Protein AF-A0AAD1RQJ6-F1 (afdb_monomer_lite)

pLDDT: mean 79.72, std 18.15, range [41.72, 95.56]

Foldseek 3Di:
DVVVVLVVVLVVCVVVVHDNDDSVVSVVVVVCVVCLVVLCVCLVPVVPPDPVVNVVSVVSVPPDPPPDPPPPPPPDPDDDD

Secondary structure (DSSP, 8-state):
-HHHHHHHHHHHHHHTTPPP--HHHHHHHHHHHHHHHHHHHHHH--TT--HHHHHHHGGGTT-------------------

Sequence (81 aa):
MFNVAGINLQIIYLGNDLKPIKRRLFLKQLSHKLTLDELQRRSEKTIGIPLHIQSKLKLFRNCENVEEDKEETLETPSKRR

Organism: Pelobates cultripes (NCBI:txid61616)

Radius of gyration: 16.85 Å; chains: 1; bounding box: 44×34×36 Å

Structure (mmCIF, N/CA/C/O backbone):
data_AF-A0AAD1RQJ6-F1
#
_entry.id   AF-A0AAD1RQJ6-F1
#
loop_
_atom_site.group_PDB
_atom_site.id
_atom_site.type_symbol
_atom_site.label_atom_id
_atom_site.label_alt_id
_atom_site.label_comp_id
_atom_site.label_asym_id
_atom_site.label_entity_id
_atom_site.label_seq_id
_atom_site.pdbx_PDB_ins_code
_atom_site.Cartn_x
_atom_site.Cartn_y
_atom_site.Cartn_z
_atom_site.occupancy
_atom_site.B_iso_or_equiv
_atom_site.auth_seq_id
_atom_site.auth_comp_id
_atom_site.auth_asym_id
_atom_site.auth_atom_id
_atom_site.pdbx_PDB_model_num
ATOM 1 N N . MET A 1 1 ? -11.213 -4.684 -15.435 1.00 63.38 1 MET A N 1
ATOM 2 C CA . MET A 1 1 ? -10.406 -3.487 -15.779 1.00 63.38 1 MET A CA 1
ATOM 3 C C . MET A 1 1 ? -9.071 -3.361 -15.026 1.00 63.38 1 MET A C 1
ATOM 5 O O . MET A 1 1 ? -8.192 -2.682 -15.537 1.00 63.38 1 MET A O 1
ATOM 9 N N . PHE A 1 2 ? -8.850 -4.038 -13.889 1.00 73.50 2 PHE A N 1
ATOM 10 C CA . PHE A 1 2 ? -7.609 -3.901 -13.098 1.00 73.50 2 PHE A CA 1
ATOM 11 C C . PHE A 1 2 ? -6.300 -4.243 -13.833 1.00 73.50 2 PHE A C 1
ATOM 13 O O . PHE A 1 2 ? -5.288 -3.582 -13.614 1.00 73.50 2 PHE A O 1
ATOM 20 N N . ASN A 1 3 ? -6.314 -5.222 -14.744 1.00 80.62 3 ASN A N 1
ATOM 21 C CA . ASN A 1 3 ? -5.107 -5.626 -15.477 1.00 80.62 3 ASN A CA 1
ATOM 22 C C . ASN A 1 3 ? -4.546 -4.505 -16.362 1.00 80.62 3 ASN A C 1
ATOM 24 O O . ASN A 1 3 ? -3.333 -4.319 -16.414 1.00 80.62 3 ASN A O 1
ATOM 28 N N . VAL A 1 4 ? -5.428 -3.752 -17.027 1.00 86.56 4 VAL A N 1
ATOM 29 C CA . VAL A 1 4 ? -5.044 -2.637 -17.905 1.00 86.56 4 VAL A CA 1
ATOM 30 C C . VAL A 1 4 ? -4.509 -1.477 -17.071 1.00 86.56 4 VAL A C 1
ATOM 32 O O . VAL A 1 4 ? -3.447 -0.946 -17.372 1.00 86.56 4 VAL A O 1
ATOM 35 N N . ALA A 1 5 ? -5.183 -1.150 -15.965 1.00 88.19 5 ALA A N 1
ATOM 36 C CA . ALA A 1 5 ? -4.746 -0.093 -15.059 1.00 88.19 5 ALA A CA 1
ATOM 37 C C . ALA A 1 5 ? -3.343 -0.360 -14.488 1.00 88.19 5 ALA A C 1
ATOM 39 O O . ALA A 1 5 ? -2.503 0.531 -14.507 1.00 88.19 5 ALA A O 1
ATOM 40 N N . GLY A 1 6 ? -3.052 -1.591 -14.049 1.00 87.25 6 GLY A N 1
ATOM 41 C CA . GLY A 1 6 ? -1.731 -1.940 -13.512 1.00 87.25 6 GLY A CA 1
ATOM 42 C C . GLY A 1 6 ? -0.601 -1.860 -14.546 1.00 87.25 6 GLY A C 1
ATOM 43 O O . GLY A 1 6 ? 0.514 -1.480 -14.198 1.00 87.25 6 GLY A O 1
ATOM 44 N N . ILE A 1 7 ? -0.883 -2.190 -15.813 1.00 89.62 7 ILE A N 1
ATOM 45 C CA . ILE A 1 7 ? 0.079 -2.038 -16.917 1.00 89.62 7 ILE A CA 1
ATOM 46 C C . ILE A 1 7 ? 0.309 -0.553 -17.208 1.00 89.62 7 ILE A C 1
ATOM 48 O O . ILE A 1 7 ? 1.456 -0.115 -17.250 1.00 89.62 7 ILE A O 1
ATOM 52 N N . ASN A 1 8 ? -0.766 0.224 -17.346 1.00 91.12 8 ASN A N 1
ATOM 53 C CA . ASN A 1 8 ? -0.687 1.653 -17.648 1.00 91.12 8 ASN A CA 1
ATOM 54 C C . ASN A 1 8 ? 0.056 2.421 -16.552 1.00 91.12 8 ASN A C 1
ATOM 56 O O . ASN A 1 8 ? 0.895 3.263 -16.855 1.00 91.12 8 ASN A O 1
ATOM 60 N N . LEU A 1 9 ? -0.192 2.087 -15.284 1.00 91.62 9 LEU A N 1
ATOM 61 C CA . LEU A 1 9 ? 0.497 2.711 -14.160 1.00 91.62 9 LEU A CA 1
ATOM 62 C C . LEU A 1 9 ? 2.007 2.435 -14.196 1.00 91.62 9 LEU A C 1
ATOM 64 O O . LEU A 1 9 ? 2.796 3.323 -13.891 1.00 91.62 9 LEU A O 1
ATOM 68 N N . GLN A 1 10 ? 2.417 1.228 -14.604 1.00 89.31 10 GLN A N 1
ATOM 69 C CA . GLN A 1 10 ? 3.833 0.892 -14.752 1.00 89.31 10 GLN A CA 1
ATOM 70 C C . GLN A 1 10 ? 4.478 1.630 -15.934 1.00 89.31 10 GLN A C 1
ATOM 72 O O . GLN A 1 10 ? 5.623 2.056 -15.828 1.00 89.31 10 GLN A O 1
ATOM 77 N N . ILE A 1 11 ? 3.756 1.801 -17.045 1.00 91.25 11 ILE A N 1
ATOM 78 C CA . ILE A 1 11 ? 4.238 2.572 -18.201 1.00 91.25 11 ILE A CA 1
ATOM 79 C C . ILE A 1 11 ? 4.456 4.036 -17.807 1.00 91.25 11 ILE A C 1
ATOM 81 O O . ILE A 1 11 ? 5.513 4.583 -18.095 1.00 91.25 11 ILE A O 1
ATOM 85 N N . ILE A 1 12 ? 3.499 4.644 -17.099 1.00 92.56 12 ILE A N 1
ATOM 86 C CA . ILE A 1 12 ? 3.622 6.022 -16.600 1.00 92.56 12 ILE A CA 1
ATOM 87 C C . ILE A 1 12 ? 4.790 6.138 -15.615 1.00 92.56 12 ILE A C 1
ATOM 89 O O . ILE A 1 12 ? 5.586 7.061 -15.720 1.00 92.56 12 ILE A O 1
ATOM 93 N N . TYR A 1 13 ? 4.935 5.179 -14.695 1.00 92.00 13 TYR A N 1
ATOM 94 C CA . TYR A 1 13 ? 6.059 5.138 -13.756 1.00 92.00 13 TYR A CA 1
ATOM 95 C C . TYR A 1 13 ? 7.414 5.146 -14.480 1.00 92.00 13 TYR A C 1
ATOM 97 O O . TYR A 1 13 ? 8.297 5.909 -14.108 1.00 92.00 13 TYR A O 1
ATOM 105 N N . LEU A 1 14 ? 7.560 4.343 -15.540 1.00 89.56 14 LEU A N 1
ATOM 106 C CA . LEU A 1 14 ? 8.772 4.314 -16.366 1.00 89.56 14 LEU A CA 1
ATOM 107 C C . LEU A 1 14 ? 8.958 5.599 -17.185 1.00 89.56 14 LEU A C 1
ATOM 109 O O . LEU A 1 14 ? 10.087 6.034 -17.363 1.00 89.56 14 LEU A O 1
ATOM 113 N N . GLY A 1 15 ? 7.868 6.197 -17.674 1.00 90.69 15 GLY A N 1
ATOM 114 C CA . GLY A 1 15 ? 7.899 7.454 -18.430 1.00 90.69 15 GLY A CA 1
ATOM 115 C C . GLY A 1 15 ? 8.262 8.683 -17.592 1.00 90.69 15 GLY A C 1
ATOM 116 O O . GLY A 1 15 ? 8.656 9.694 -18.156 1.00 90.69 15 GLY A O 1
ATOM 117 N N . ASN A 1 16 ? 8.168 8.587 -16.265 1.00 92.19 16 ASN A N 1
ATOM 118 C CA . ASN A 1 16 ? 8.605 9.622 -15.325 1.00 92.19 16 ASN A CA 1
ATOM 119 C C . ASN A 1 16 ? 10.090 9.480 -14.928 1.00 92.19 16 ASN A C 1
ATOM 121 O O . ASN A 1 16 ? 10.486 9.996 -13.885 1.00 92.19 16 ASN A O 1
ATOM 125 N N . ASP A 1 17 ? 10.886 8.728 -15.697 1.00 82.06 17 ASP A N 1
ATOM 126 C CA . ASP A 1 17 ? 12.309 8.448 -15.447 1.00 82.06 17 ASP A CA 1
ATOM 127 C C . ASP A 1 17 ? 12.613 7.848 -14.062 1.00 82.06 17 ASP A C 1
ATOM 129 O O . ASP A 1 17 ? 13.729 7.925 -13.541 1.00 82.06 17 ASP A O 1
ATOM 133 N N . LEU A 1 18 ? 11.624 7.183 -13.458 1.00 82.00 18 LEU A N 1
ATOM 134 C CA . LEU A 1 18 ? 11.828 6.451 -12.215 1.00 82.00 18 LEU A CA 1
ATOM 135 C C . LEU A 1 18 ? 12.611 5.164 -12.483 1.00 82.00 18 LEU A C 1
ATOM 137 O O . LEU A 1 18 ? 12.504 4.539 -13.544 1.00 82.00 18 LEU A O 1
ATOM 141 N N . LYS A 1 19 ? 13.388 4.735 -11.482 1.00 86.81 19 LYS A N 1
ATOM 142 C CA . LYS A 1 19 ? 14.258 3.558 -11.584 1.00 86.81 19 LYS A CA 1
ATOM 143 C C . LYS A 1 19 ? 13.468 2.348 -12.101 1.00 86.81 19 LYS A C 1
ATOM 145 O O . LYS A 1 19 ? 12.499 1.935 -11.460 1.00 86.81 19 LYS A O 1
ATOM 150 N N . PRO A 1 20 ? 13.877 1.721 -13.218 1.00 86.38 20 PRO A N 1
ATOM 151 C CA . PRO A 1 20 ? 13.121 0.623 -13.792 1.00 86.38 20 PRO A CA 1
ATOM 152 C C . PRO A 1 20 ? 13.085 -0.561 -12.825 1.00 86.38 20 PRO A C 1
ATOM 154 O O . PRO A 1 20 ? 14.106 -1.165 -12.492 1.00 86.38 20 PRO A O 1
ATOM 157 N N . ILE A 1 21 ? 11.878 -0.920 -12.392 1.00 89.00 21 ILE A N 1
ATOM 158 C CA . ILE A 1 21 ? 11.632 -2.070 -11.525 1.00 89.00 21 ILE A CA 1
ATOM 159 C C . ILE A 1 21 ? 10.847 -3.157 -12.254 1.00 89.00 21 ILE A C 1
ATOM 161 O O . ILE A 1 21 ? 9.964 -2.905 -13.079 1.00 89.00 21 ILE A O 1
ATOM 165 N N . LYS A 1 22 ? 11.159 -4.416 -11.927 1.00 90.69 22 LYS A N 1
ATOM 166 C CA . LYS A 1 22 ? 10.445 -5.578 -12.473 1.00 90.69 22 LYS A CA 1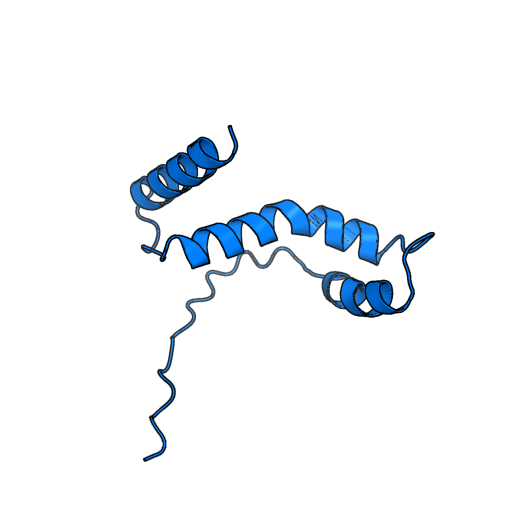
ATOM 167 C C . LYS A 1 22 ? 8.959 -5.471 -12.127 1.00 90.69 22 LYS A C 1
ATOM 169 O O . LYS A 1 22 ? 8.614 -5.214 -10.976 1.00 90.69 22 LYS A O 1
ATOM 174 N N . ARG A 1 23 ? 8.080 -5.795 -13.084 1.00 88.75 23 ARG A N 1
ATOM 17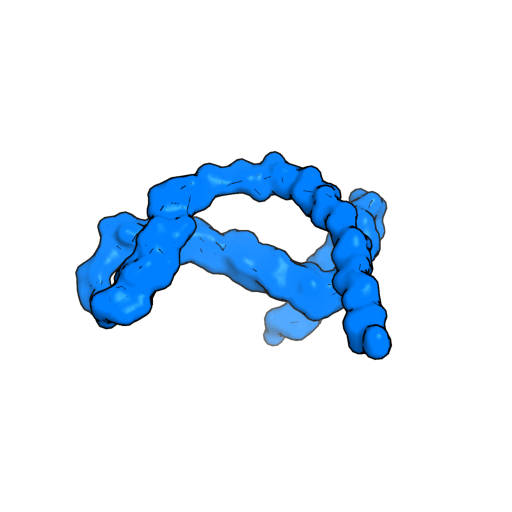5 C CA . ARG A 1 23 ? 6.610 -5.729 -12.932 1.00 88.75 23 ARG A CA 1
ATOM 176 C C . ARG A 1 23 ? 6.092 -6.367 -11.641 1.00 88.75 23 ARG A C 1
ATOM 178 O O . ARG A 1 23 ? 5.242 -5.798 -10.969 1.00 88.75 23 ARG A O 1
ATOM 185 N N . ARG A 1 24 ? 6.637 -7.526 -11.255 1.00 91.12 24 ARG A N 1
ATOM 186 C CA . ARG A 1 24 ? 6.272 -8.207 -10.000 1.00 91.12 24 ARG A CA 1
ATOM 187 C C . ARG A 1 24 ? 6.534 -7.340 -8.763 1.00 91.12 24 ARG A C 1
ATOM 189 O O . ARG A 1 24 ? 5.722 -7.336 -7.847 1.00 91.12 24 ARG A O 1
ATOM 196 N N . LEU A 1 25 ? 7.668 -6.641 -8.731 1.00 90.38 25 LEU A N 1
ATOM 197 C CA . LEU A 1 25 ? 8.045 -5.777 -7.615 1.00 90.38 25 LEU A CA 1
ATOM 198 C C . LEU A 1 25 ? 7.201 -4.499 -7.607 1.00 90.38 25 LEU A C 1
ATOM 200 O O . LEU A 1 25 ? 6.665 -4.157 -6.558 1.00 90.38 25 LEU A O 1
ATOM 204 N N . PHE A 1 26 ? 6.996 -3.884 -8.777 1.00 91.75 26 PHE A N 1
ATOM 205 C CA . PHE A 1 26 ? 6.105 -2.731 -8.942 1.00 91.75 26 PHE A CA 1
ATOM 206 C C . PHE A 1 26 ? 4.706 -3.021 -8.396 1.00 91.75 26 PHE A C 1
ATOM 208 O O . PHE A 1 26 ? 4.200 -2.293 -7.551 1.00 91.75 26 PHE A O 1
ATOM 215 N N . LEU A 1 27 ? 4.098 -4.136 -8.811 1.00 91.69 27 LEU A N 1
ATOM 216 C CA . LEU A 1 27 ? 2.759 -4.505 -8.353 1.00 91.69 27 LEU A CA 1
ATOM 217 C C . LEU A 1 27 ? 2.714 -4.811 -6.850 1.00 91.69 27 LEU A C 1
ATOM 219 O O . LEU A 1 27 ? 1.717 -4.508 -6.200 1.00 91.69 27 LEU A O 1
ATOM 223 N N . LYS A 1 28 ? 3.790 -5.368 -6.277 1.00 91.44 28 LYS A N 1
ATOM 224 C CA . LYS A 1 28 ? 3.894 -5.588 -4.827 1.00 91.44 28 LYS A CA 1
ATOM 225 C C . LYS A 1 28 ? 3.936 -4.259 -4.066 1.00 91.44 28 LYS A C 1
ATOM 227 O O . LYS A 1 28 ? 3.218 -4.109 -3.082 1.00 91.44 28 LYS A O 1
ATOM 232 N N . GLN A 1 29 ? 4.738 -3.301 -4.531 1.00 91.62 29 GLN A N 1
ATOM 233 C CA . GLN A 1 29 ? 4.816 -1.958 -3.946 1.00 91.62 29 GLN A CA 1
ATOM 234 C C . GLN A 1 29 ? 3.492 -1.204 -4.094 1.00 91.62 29 GLN A C 1
ATOM 236 O O . GLN A 1 29 ? 3.016 -0.613 -3.129 1.00 91.62 29 GLN A O 1
ATOM 241 N N . LEU A 1 30 ? 2.865 -1.285 -5.269 1.00 91.12 30 LEU A N 1
ATOM 242 C CA . LEU A 1 30 ? 1.562 -0.684 -5.534 1.00 91.12 30 LEU A CA 1
ATOM 243 C C . LEU A 1 30 ? 0.490 -1.242 -4.596 1.00 91.12 30 LEU A C 1
ATOM 245 O O . LEU A 1 30 ? -0.226 -0.479 -3.958 1.00 91.12 30 LEU A O 1
ATOM 249 N N . SER A 1 31 ? 0.405 -2.569 -4.474 1.00 91.88 31 SER A N 1
ATOM 250 C CA . SER A 1 31 ? -0.535 -3.213 -3.554 1.00 91.88 31 SER A CA 1
ATOM 251 C C . SER A 1 31 ? -0.301 -2.764 -2.116 1.00 91.88 31 SER A C 1
ATOM 253 O O . SER A 1 31 ? -1.266 -2.492 -1.413 1.00 91.88 31 SER A O 1
ATOM 255 N N . HIS A 1 32 ? 0.958 -2.680 -1.682 1.00 91.38 32 HIS A N 1
ATOM 256 C CA . HIS A 1 32 ? 1.290 -2.215 -0.342 1.00 91.38 32 HIS A CA 1
ATOM 257 C C . HIS A 1 32 ? 0.803 -0.778 -0.124 1.00 91.38 32 HIS A C 1
ATOM 259 O O . HIS A 1 32 ? 0.016 -0.558 0.792 1.00 91.38 32 HIS A O 1
ATOM 265 N N . LYS A 1 33 ? 1.167 0.156 -1.017 1.00 90.88 33 LYS A N 1
ATOM 266 C CA . LYS A 1 33 ? 0.751 1.568 -0.948 1.00 90.88 33 LYS A CA 1
ATOM 267 C C . LYS A 1 33 ? -0.770 1.733 -0.908 1.00 90.88 33 LYS A C 1
ATOM 269 O O . LYS A 1 33 ? -1.269 2.480 -0.083 1.00 90.88 33 LYS A O 1
ATOM 274 N N . LEU A 1 34 ? -1.512 0.998 -1.738 1.00 92.06 34 LEU A N 1
ATOM 275 C CA . LEU A 1 34 ? -2.979 1.095 -1.777 1.00 92.06 34 LEU A CA 1
ATOM 276 C C . LEU A 1 34 ? -3.669 0.564 -0.513 1.00 92.06 34 LEU A C 1
ATOM 278 O O . LEU A 1 34 ? -4.805 0.937 -0.237 1.00 92.06 34 LEU A O 1
ATOM 282 N N . THR A 1 35 ? -3.026 -0.345 0.223 1.00 92.88 35 THR A N 1
ATOM 283 C CA . THR A 1 35 ? -3.623 -0.982 1.411 1.00 92.88 35 THR A CA 1
ATOM 284 C C . THR A 1 35 ? -3.137 -0.403 2.734 1.00 92.88 35 THR A C 1
ATOM 286 O O . THR A 1 35 ? -3.745 -0.696 3.760 1.00 92.88 35 THR A O 1
ATOM 289 N N . LEU A 1 36 ? -2.063 0.390 2.728 1.00 92.12 36 LEU A N 1
ATOM 290 C CA . LEU A 1 36 ? -1.364 0.823 3.938 1.00 92.12 36 LEU A CA 1
ATOM 291 C C . LEU A 1 36 ? -2.279 1.588 4.901 1.00 92.12 36 LEU A C 1
ATOM 293 O O . LEU A 1 36 ? -2.388 1.192 6.060 1.00 92.12 36 LEU A O 1
ATOM 297 N N . ASP A 1 37 ? -3.014 2.583 4.407 1.00 91.06 37 ASP A N 1
ATOM 298 C CA . ASP A 1 37 ? -3.923 3.397 5.226 1.00 91.06 37 ASP A CA 1
ATOM 299 C C . ASP A 1 37 ? -5.012 2.550 5.894 1.00 91.06 37 ASP A C 1
ATOM 301 O O . ASP A 1 37 ? -5.337 2.711 7.073 1.00 91.06 37 ASP A O 1
ATOM 305 N N . GLU A 1 38 ? -5.567 1.589 5.152 1.00 92.75 38 GLU A N 1
ATOM 306 C CA . GLU A 1 38 ? -6.589 0.689 5.678 1.00 92.75 38 GLU A CA 1
ATOM 307 C C . GLU A 1 38 ? -6.008 -0.277 6.717 1.00 92.75 38 GLU A C 1
ATOM 309 O O . GLU A 1 38 ? -6.653 -0.566 7.729 1.00 92.75 38 GLU A O 1
ATOM 314 N N . LEU A 1 39 ? -4.789 -0.772 6.491 1.00 92.50 39 LEU A N 1
ATOM 315 C CA . LEU A 1 39 ? -4.075 -1.623 7.441 1.00 92.50 39 LEU A CA 1
ATOM 316 C C . LEU A 1 39 ? -3.747 -0.864 8.732 1.00 92.50 39 LEU A C 1
ATOM 318 O O . LEU A 1 39 ? -3.951 -1.415 9.815 1.00 92.50 39 LEU A O 1
ATOM 322 N N . GLN A 1 40 ? -3.329 0.398 8.635 1.00 92.44 40 GLN A N 1
ATOM 323 C CA . GLN A 1 40 ? -3.097 1.272 9.782 1.00 92.44 40 GLN A CA 1
ATOM 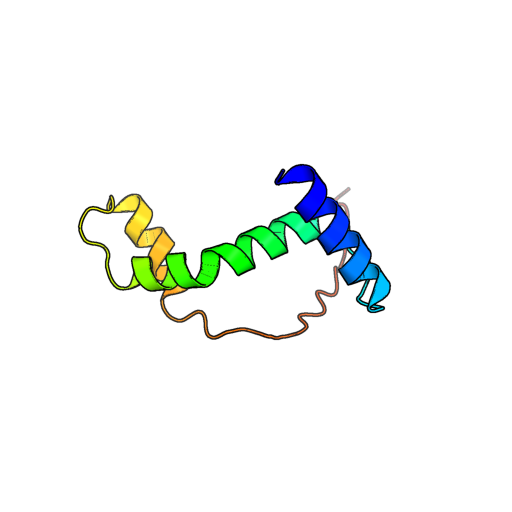324 C C . GLN A 1 40 ? -4.400 1.520 10.550 1.00 92.44 40 GLN A C 1
ATOM 326 O O . GLN A 1 40 ? -4.467 1.244 11.749 1.00 92.44 40 GLN A O 1
ATOM 331 N N . ARG A 1 41 ? -5.486 1.896 9.864 1.00 92.00 41 ARG A N 1
ATOM 332 C CA . ARG A 1 41 ? -6.811 2.083 10.478 1.00 92.00 41 ARG A CA 1
ATOM 333 C C . ARG A 1 41 ? -7.287 0.833 11.227 1.00 92.00 41 ARG A C 1
ATOM 335 O O . ARG A 1 41 ? -7.810 0.920 12.340 1.00 92.00 41 ARG A O 1
ATOM 342 N N . ARG A 1 42 ? -7.094 -0.351 10.636 1.00 92.19 42 ARG A N 1
ATOM 343 C CA . ARG A 1 42 ? -7.440 -1.643 11.262 1.00 92.19 42 ARG A CA 1
ATOM 344 C C . ARG A 1 42 ? -6.495 -2.047 12.390 1.00 92.19 42 ARG A C 1
ATOM 346 O O . ARG A 1 42 ? -6.890 -2.834 13.246 1.00 92.19 42 ARG A O 1
ATOM 353 N N . SER A 1 43 ? -5.269 -1.529 12.411 1.00 92.25 43 SER A N 1
ATOM 354 C CA . SER A 1 43 ? -4.340 -1.741 13.525 1.00 92.25 43 SER A CA 1
ATOM 355 C C . SER A 1 43 ? -4.786 -1.017 14.801 1.00 92.25 43 SER A C 1
ATOM 357 O O . SER A 1 43 ? -4.531 -1.500 15.904 1.00 92.25 43 SER A O 1
ATOM 359 N N . GLU A 1 44 ? -5.500 0.102 14.660 1.00 91.00 44 GLU A N 1
ATOM 360 C CA . GLU A 1 44 ? -6.054 0.881 15.771 1.00 91.00 44 GLU A CA 1
ATOM 361 C C . GLU A 1 44 ? -7.418 0.353 16.225 1.00 91.00 44 GLU A C 1
ATOM 363 O O . GLU A 1 44 ? -7.709 0.324 17.422 1.00 91.00 44 GLU A O 1
ATOM 368 N N . LYS A 1 45 ? -8.251 -0.097 15.277 1.00 91.44 45 LYS A N 1
ATOM 369 C CA . LYS A 1 45 ? -9.598 -0.628 15.529 1.00 91.44 45 LYS A CA 1
ATOM 370 C C . LYS A 1 45 ? -9.663 -2.118 15.210 1.00 91.44 45 LYS A C 1
ATOM 372 O O . LYS A 1 45 ? -9.975 -2.515 14.091 1.00 91.44 45 LYS A O 1
ATOM 377 N N . THR A 1 46 ? -9.425 -2.947 16.222 1.00 88.88 46 THR A N 1
ATOM 378 C CA . THR A 1 46 ? -9.349 -4.410 16.072 1.00 88.88 46 THR A CA 1
ATOM 379 C C . THR A 1 46 ? -10.649 -5.161 16.385 1.00 88.88 46 THR A C 1
ATOM 381 O O . THR A 1 46 ? -10.665 -6.394 16.388 1.00 88.88 46 THR A O 1
ATOM 384 N N . ILE A 1 47 ? -11.752 -4.448 16.637 1.00 92.00 47 ILE A N 1
ATOM 385 C CA . ILE A 1 47 ? -13.058 -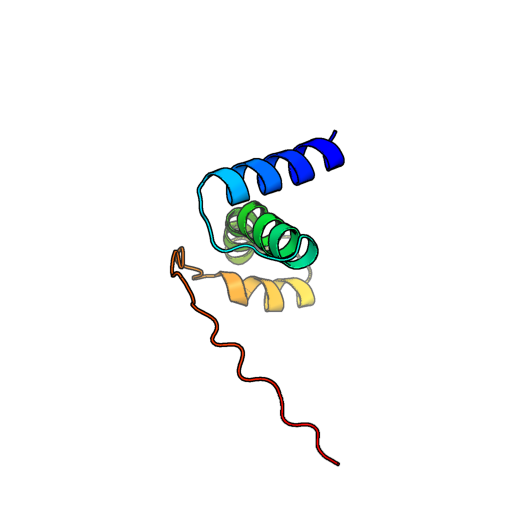5.049 16.950 1.00 92.00 47 ILE A CA 1
ATOM 386 C C . ILE A 1 47 ? -13.496 -5.961 15.792 1.00 92.00 47 ILE A C 1
ATOM 388 O O . ILE A 1 47 ? -13.512 -5.546 14.637 1.00 92.00 47 ILE A O 1
ATOM 392 N N . GLY A 1 48 ? -13.836 -7.216 16.101 1.00 91.81 48 GLY A N 1
ATOM 393 C CA . GLY A 1 48 ? -14.252 -8.214 15.105 1.00 91.81 48 GLY A CA 1
ATOM 394 C C . GLY A 1 48 ? -13.111 -8.862 14.306 1.00 91.81 48 GLY A C 1
ATOM 395 O O . GLY A 1 48 ? -13.374 -9.719 13.466 1.00 91.81 48 GLY A O 1
ATOM 396 N N . ILE A 1 49 ? -11.847 -8.505 14.565 1.00 92.75 49 ILE A N 1
ATOM 397 C CA . ILE A 1 49 ? -10.682 -9.102 13.895 1.00 92.75 49 ILE A CA 1
ATOM 398 C C . ILE A 1 49 ? -10.148 -10.282 14.728 1.00 92.75 49 ILE A C 1
ATOM 400 O O . ILE A 1 49 ? -9.926 -10.116 15.927 1.00 92.75 49 ILE A O 1
ATOM 404 N N . PRO A 1 50 ? -9.863 -11.458 14.138 1.00 95.56 50 PRO A N 1
ATOM 405 C CA . PRO A 1 50 ? -9.251 -12.575 14.862 1.00 95.56 50 PRO A CA 1
ATOM 406 C C . PRO A 1 50 ? -7.884 -12.226 15.473 1.00 95.56 50 PRO A C 1
ATOM 408 O O . PRO A 1 50 ? -7.055 -11.590 14.820 1.00 95.56 50 PRO A O 1
ATOM 411 N N . LEU A 1 51 ? -7.595 -12.714 16.686 1.00 91.88 51 LEU A N 1
ATOM 412 C CA . LEU A 1 51 ? -6.365 -12.399 17.439 1.00 91.88 51 LEU A CA 1
ATOM 413 C C . LEU A 1 51 ? -5.069 -12.627 16.642 1.00 91.88 51 LEU A C 1
ATOM 415 O O . LEU A 1 51 ? -4.160 -11.801 16.681 1.00 91.88 51 LEU A O 1
ATOM 419 N N . HIS A 1 52 ? -4.997 -13.712 15.867 1.00 92.25 52 HIS A N 1
ATOM 420 C CA . HIS A 1 52 ? -3.819 -14.023 15.053 1.00 92.25 52 HIS A CA 1
ATOM 421 C C . HIS A 1 52 ? -3.559 -12.981 13.946 1.00 92.25 52 HIS A C 1
ATOM 423 O O . HIS A 1 52 ? -2.411 -12.772 13.555 1.00 92.25 52 HIS A O 1
ATOM 429 N N . ILE A 1 53 ? -4.607 -12.309 13.456 1.00 92.62 53 ILE A N 1
ATOM 430 C CA . ILE A 1 53 ? -4.499 -11.194 12.507 1.00 92.62 53 ILE A CA 1
ATOM 431 C C . ILE A 1 53 ? -4.149 -9.903 13.243 1.00 92.62 53 ILE A C 1
ATOM 433 O O . ILE A 1 53 ? -3.288 -9.163 12.773 1.00 92.62 53 ILE A O 1
ATOM 437 N N . GLN A 1 54 ? -4.739 -9.654 14.417 1.00 92.38 54 GLN A N 1
ATOM 438 C CA . GLN A 1 54 ? -4.428 -8.468 15.224 1.00 92.38 54 GLN A CA 1
ATOM 439 C C . GLN A 1 54 ? -2.929 -8.361 15.532 1.00 92.38 54 GLN A C 1
ATOM 441 O O . GLN A 1 54 ? -2.349 -7.287 15.387 1.00 92.38 54 GLN A O 1
ATOM 446 N N . SER A 1 55 ? -2.276 -9.475 15.885 1.00 90.69 55 SER A N 1
ATOM 447 C CA . SER A 1 55 ? -0.828 -9.506 16.130 1.00 90.69 55 SER A CA 1
ATOM 448 C C . SER A 1 55 ? -0.008 -9.054 14.918 1.00 90.69 55 SER A C 1
ATOM 450 O O . SER A 1 55 ? 0.996 -8.372 15.092 1.00 90.69 55 SER A O 1
ATOM 452 N N . LYS A 1 56 ? -0.450 -9.377 13.695 1.00 91.44 56 LYS A N 1
ATOM 453 C CA . LYS A 1 56 ? 0.196 -8.921 12.453 1.00 91.44 56 LYS A CA 1
ATOM 454 C C . LYS A 1 56 ? -0.127 -7.460 12.143 1.00 91.44 56 LYS A C 1
ATOM 456 O O . LYS A 1 56 ? 0.739 -6.742 11.662 1.00 91.44 56 LYS A O 1
ATOM 461 N N . 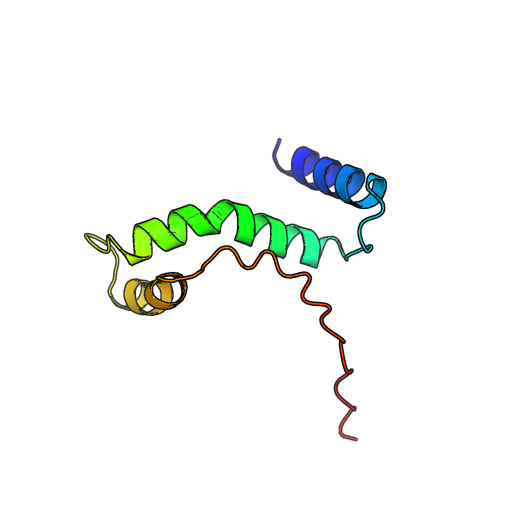LEU A 1 57 ? -1.346 -7.012 12.444 1.00 91.19 57 LEU A N 1
ATOM 462 C CA . LEU A 1 57 ? -1.767 -5.628 12.216 1.00 91.19 57 LEU A CA 1
ATOM 463 C C . LEU A 1 57 ? -1.004 -4.628 13.088 1.00 91.19 57 LEU A C 1
ATOM 465 O O . LEU A 1 57 ? -0.759 -3.513 12.644 1.00 91.19 57 LEU A O 1
ATOM 469 N N . LYS A 1 58 ? -0.555 -5.030 14.286 1.00 88.44 58 LYS A N 1
ATOM 470 C CA . LYS A 1 58 ? 0.287 -4.183 15.150 1.00 88.44 58 LYS A CA 1
ATOM 471 C C . LYS A 1 58 ? 1.559 -3.678 14.460 1.00 88.44 58 LYS A C 1
ATOM 473 O O . LYS A 1 58 ? 2.047 -2.621 14.842 1.00 88.44 58 LYS A O 1
ATOM 478 N N . LEU A 1 59 ? 2.064 -4.388 13.447 1.00 88.88 59 LEU A N 1
ATOM 479 C CA . LEU A 1 59 ? 3.229 -3.962 12.663 1.00 88.88 59 LEU A CA 1
ATOM 480 C C . LEU A 1 59 ? 2.989 -2.645 11.907 1.00 88.88 59 LEU A C 1
ATOM 482 O O . LEU A 1 59 ? 3.945 -1.948 11.599 1.00 88.88 59 LEU A O 1
ATOM 486 N N . PHE A 1 60 ? 1.729 -2.292 11.643 1.00 89.44 60 PHE A N 1
ATOM 487 C CA . PHE A 1 60 ? 1.347 -1.093 10.891 1.00 89.44 60 PHE A CA 1
ATOM 488 C C . PHE A 1 60 ? 0.955 0.089 11.790 1.00 89.44 60 PHE A C 1
ATOM 490 O O . PHE A 1 60 ? 0.564 1.132 11.278 1.00 89.44 60 PHE A O 1
ATOM 497 N N . ARG A 1 61 ? 1.047 -0.048 13.124 1.00 81.19 61 ARG A N 1
ATOM 498 C CA . ARG A 1 61 ? 0.479 0.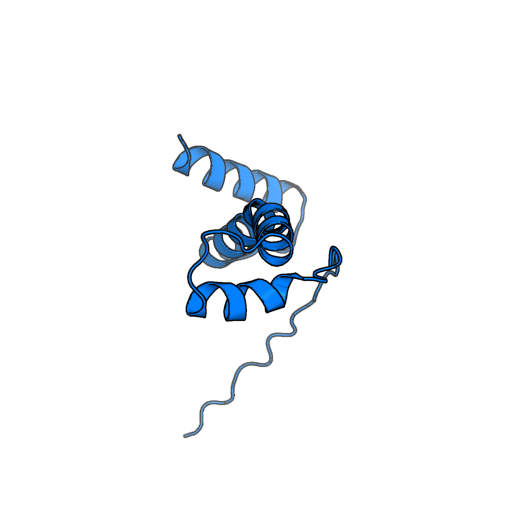925 14.076 1.00 81.19 61 ARG A CA 1
ATOM 499 C C . ARG A 1 61 ? 1.172 2.291 14.080 1.00 81.19 61 ARG A C 1
ATOM 501 O O . ARG A 1 61 ? 0.561 3.249 14.515 1.00 81.19 61 ARG A O 1
ATOM 508 N N . ASN A 1 62 ? 2.397 2.375 13.571 1.00 72.06 62 ASN A N 1
ATOM 509 C CA . ASN A 1 62 ? 3.162 3.614 13.407 1.00 72.06 62 ASN A CA 1
ATOM 510 C C . ASN A 1 62 ? 3.961 3.562 12.095 1.00 72.06 62 ASN A C 1
ATOM 512 O O . ASN A 1 62 ? 5.138 3.916 12.067 1.00 72.06 62 ASN A O 1
ATOM 516 N N . CYS A 1 63 ? 3.364 3.037 11.019 1.00 64.94 63 CYS A N 1
ATOM 517 C CA . CYS A 1 63 ? 3.937 3.244 9.693 1.00 64.94 63 CYS A CA 1
ATOM 518 C C . CYS A 1 63 ? 3.744 4.722 9.345 1.00 64.94 63 CYS A C 1
ATOM 520 O O . CYS A 1 63 ? 2.803 5.085 8.649 1.00 64.94 63 CYS A O 1
ATOM 522 N N . GLU A 1 64 ? 4.618 5.585 9.866 1.00 58.50 64 GLU A N 1
ATOM 523 C CA . GLU A 1 64 ? 4.828 6.895 9.264 1.00 58.50 64 GLU A CA 1
ATOM 524 C C . GLU A 1 64 ? 5.098 6.659 7.780 1.00 58.50 64 GLU A C 1
ATOM 526 O O . GLU A 1 64 ? 5.713 5.650 7.414 1.00 58.50 64 GLU A O 1
ATOM 531 N N . ASN A 1 65 ? 4.568 7.530 6.924 1.00 54.84 65 ASN A N 1
ATOM 532 C CA . ASN A 1 65 ? 4.818 7.482 5.494 1.00 54.84 65 ASN A CA 1
ATOM 533 C C . ASN A 1 65 ? 6.328 7.576 5.276 1.00 54.84 65 ASN A C 1
ATOM 535 O O . ASN A 1 65 ? 6.879 8.665 5.165 1.00 54.84 65 ASN A O 1
ATOM 539 N N . VAL A 1 66 ? 6.998 6.425 5.237 1.00 50.28 66 VAL A N 1
ATOM 540 C CA . VAL A 1 66 ? 8.364 6.291 4.761 1.00 50.28 66 VAL A CA 1
ATOM 541 C C . VAL A 1 66 ? 8.265 6.483 3.252 1.00 50.28 66 VAL A C 1
ATOM 543 O O . VAL A 1 66 ? 8.314 5.537 2.466 1.00 50.28 66 VAL A O 1
ATOM 546 N N . GLU A 1 67 ? 8.060 7.732 2.844 1.00 52.81 67 GLU A N 1
ATOM 547 C CA . GLU A 1 67 ? 8.668 8.248 1.632 1.00 52.81 67 GLU A CA 1
ATOM 548 C C . GLU A 1 67 ? 10.168 8.327 1.907 1.00 52.81 67 GLU A C 1
ATOM 550 O O . GLU A 1 67 ? 10.734 9.380 2.159 1.00 52.81 67 GLU A O 1
ATOM 555 N N . GLU A 1 68 ? 10.810 7.166 1.930 1.00 44.25 68 GLU A N 1
ATOM 556 C CA . GLU A 1 68 ? 12.239 7.096 1.709 1.00 44.25 68 GLU A CA 1
ATOM 557 C C . GLU A 1 68 ? 12.422 6.246 0.470 1.00 44.25 68 GLU A C 1
ATOM 559 O O . GLU A 1 68 ? 12.030 5.072 0.419 1.00 44.25 68 GLU A O 1
ATOM 564 N N . ASP A 1 69 ? 13.043 6.874 -0.519 1.00 43.44 69 ASP A N 1
ATOM 565 C CA . ASP A 1 69 ? 13.945 6.248 -1.463 1.00 43.44 69 ASP A CA 1
ATOM 566 C C . ASP A 1 69 ? 14.924 5.340 -0.708 1.00 43.44 69 ASP A C 1
ATOM 568 O O . ASP A 1 69 ? 16.086 5.662 -0.478 1.00 43.44 69 ASP A O 1
ATOM 572 N N . LYS A 1 70 ? 14.458 4.165 -0.285 1.00 44.09 70 LYS A N 1
ATOM 573 C CA . LYS A 1 70 ? 15.336 3.080 0.120 1.00 44.09 70 LYS A CA 1
ATOM 574 C C . LYS A 1 70 ? 15.907 2.521 -1.167 1.00 44.09 70 LYS A C 1
ATOM 576 O O . LYS A 1 70 ? 15.369 1.587 -1.765 1.00 44.09 70 LYS A O 1
ATOM 581 N N . GLU A 1 71 ? 16.994 3.150 -1.605 1.00 46.09 71 GLU A N 1
ATOM 582 C CA . GLU A 1 71 ? 18.065 2.495 -2.339 1.00 46.09 71 GLU A CA 1
ATOM 583 C C . GLU A 1 71 ? 18.449 1.223 -1.580 1.00 46.09 71 GLU A C 1
ATOM 585 O O . GLU A 1 71 ? 19.318 1.194 -0.716 1.00 46.09 71 GLU A O 1
ATOM 590 N N . GLU A 1 72 ? 17.737 0.140 -1.874 1.00 42.09 72 GLU A N 1
ATOM 591 C CA . GLU A 1 72 ? 18.139 -1.194 -1.476 1.00 42.09 72 GLU A CA 1
ATOM 592 C C . GLU A 1 72 ? 19.285 -1.587 -2.412 1.00 42.09 72 GLU A C 1
ATOM 594 O O . GLU A 1 72 ? 19.089 -2.080 -3.530 1.00 42.09 72 GLU A O 1
ATOM 599 N N . THR A 1 73 ? 20.505 -1.281 -1.971 1.00 41.72 73 THR A N 1
ATOM 600 C CA . THR A 1 73 ? 21.737 -1.910 -2.437 1.00 41.72 73 THR A CA 1
ATOM 601 C C . THR A 1 73 ? 21.561 -3.411 -2.232 1.00 41.72 73 THR A C 1
ATOM 603 O O . THR A 1 73 ? 21.734 -3.942 -1.139 1.00 41.72 73 THR A O 1
ATOM 606 N N . LEU A 1 74 ? 21.118 -4.100 -3.283 1.00 47.44 74 LEU A N 1
ATOM 607 C CA . LEU A 1 74 ? 21.023 -5.554 -3.322 1.00 47.44 74 LEU A CA 1
ATOM 608 C C . LEU A 1 74 ? 22.444 -6.123 -3.367 1.00 47.44 74 LEU A C 1
ATOM 610 O O . LEU A 1 74 ? 22.944 -6.482 -4.433 1.00 47.44 74 LEU A O 1
ATOM 614 N N . GLU A 1 75 ? 23.098 -6.214 -2.210 1.00 41.91 75 GLU A N 1
ATOM 615 C CA . GLU A 1 75 ? 24.217 -7.131 -2.039 1.00 41.91 75 GLU A CA 1
ATOM 616 C C . GLU A 1 75 ? 23.689 -8.551 -2.268 1.00 41.91 75 GLU A C 1
ATOM 618 O O . GLU A 1 75 ? 22.868 -9.098 -1.529 1.00 41.91 75 GLU A O 1
ATOM 623 N N . THR A 1 76 ? 24.106 -9.129 -3.389 1.00 45.81 76 THR A N 1
ATOM 624 C CA . THR A 1 76 ? 23.788 -10.497 -3.788 1.00 45.81 76 THR A CA 1
ATOM 625 C C . THR A 1 76 ? 24.231 -11.484 -2.707 1.00 45.81 76 THR A C 1
ATOM 627 O O . THR A 1 76 ? 25.393 -11.431 -2.300 1.00 45.81 76 THR A O 1
ATOM 630 N N . PRO A 1 77 ? 23.391 -12.449 -2.283 1.00 46.34 77 PRO A N 1
ATOM 631 C CA . PRO A 1 77 ? 23.855 -13.499 -1.395 1.00 46.34 77 PRO A CA 1
ATOM 632 C C . PRO A 1 77 ? 24.870 -14.368 -2.146 1.00 46.34 77 PRO A C 1
ATOM 634 O O . PRO A 1 77 ? 24.543 -15.031 -3.135 1.00 46.34 77 PRO A O 1
ATOM 637 N N . SER A 1 78 ? 26.116 -14.334 -1.670 1.00 47.81 78 SER A N 1
ATOM 638 C CA . SER A 1 78 ? 27.194 -15.227 -2.086 1.00 47.81 78 SER A CA 1
ATOM 639 C C . SER A 1 78 ? 26.712 -16.679 -2.018 1.00 47.81 78 SER A C 1
ATOM 641 O O . SER A 1 78 ? 26.228 -17.146 -0.982 1.00 47.81 78 SER A O 1
ATOM 643 N N . LYS A 1 79 ? 26.803 -17.389 -3.148 1.00 48.88 79 LYS A N 1
ATOM 644 C CA . LYS A 1 79 ? 26.525 -18.825 -3.228 1.00 48.88 79 LYS A CA 1
ATOM 645 C C . LYS A 1 79 ? 27.486 -19.545 -2.281 1.00 48.88 79 LYS A C 1
ATOM 647 O O . LYS A 1 79 ? 28.676 -19.618 -2.569 1.00 48.88 79 LYS A O 1
ATOM 652 N N . ARG A 1 80 ? 26.965 -20.119 -1.193 1.00 50.84 80 ARG A N 1
ATOM 653 C CA . ARG A 1 80 ? 27.675 -21.185 -0.476 1.00 50.84 80 ARG A CA 1
ATOM 654 C C . ARG A 1 80 ? 27.818 -22.355 -1.447 1.00 50.84 80 ARG A C 1
ATOM 656 O O . ARG A 1 80 ? 26.810 -22.895 -1.904 1.00 50.84 80 ARG A O 1
ATOM 663 N N . ARG A 1 81 ? 29.057 -22.657 -1.811 1.00 49.00 81 ARG A N 1
ATOM 664 C CA . ARG A 1 81 ? 29.464 -23.844 -2.553 1.00 49.00 81 ARG A CA 1
ATOM 665 C C . ARG A 1 81 ? 30.357 -24.667 -1.645 1.00 49.00 81 ARG A C 1
ATOM 667 O O . ARG A 1 81 ? 31.103 -24.026 -0.872 1.00 49.00 81 ARG A O 1
#